Protein AF-A0ABD4UKA4-F1 (afdb_monomer_lite)

pLDDT: mean 78.28, std 13.48, range [38.0, 93.38]

Organism: NCBI:txid95486

Sequence (113 aa):
MNLVSMKLTPDEAKAEANEGTAMAAPEDQPAYPCGLSIYLDDEVLAKLGMTALPDVGAPLTLMARVEVCSKSQYENQKGTDTSLSLQITDMALAPETQSPEQRAAKFYANTTT

Radius of gyration: 17.59 Å; chains: 1; bounding box: 35×40×47 Å

Secondary structure (DSSP, 8-state):
------PPPHHHHHHHHHHSSS---TTSS-SS-TT------HHHHHHTT--SPPPTT--EEEEEEEEEEEEEEEEETTEEEEEEEEEEEEEEEEE--S-HHHHHHHHTTT---

Structure (mmCIF, N/CA/C/O backbone):
data_AF-A0ABD4UKA4-F1
#
_entry.id   AF-A0ABD4UKA4-F1
#
loop_
_atom_site.group_PDB
_atom_site.id
_atom_site.type_symbol
_atom_site.label_atom_id
_atom_site.label_alt_id
_atom_site.label_comp_id
_atom_site.label_asym_id
_atom_site.label_entity_id
_atom_site.label_seq_id
_atom_site.pdbx_PDB_ins_code
_atom_site.Cartn_x
_atom_site.Cartn_y
_atom_site.Cartn_z
_atom_site.occupancy
_atom_site.B_iso_or_equiv
_atom_site.auth_seq_id
_atom_site.auth_comp_id
_atom_site.auth_asym_id
_atom_site.auth_atom_id
_atom_site.pdbx_PDB_model_num
ATOM 1 N N . MET A 1 1 ? -10.726 11.163 -8.318 1.00 62.94 1 MET A N 1
ATOM 2 C CA . MET A 1 1 ? -10.049 11.199 -7.006 1.00 62.94 1 MET A CA 1
ATOM 3 C C . MET A 1 1 ? -8.606 11.554 -7.267 1.00 62.94 1 MET A C 1
ATOM 5 O O . MET A 1 1 ? -8.055 11.033 -8.232 1.00 62.94 1 MET A O 1
ATOM 9 N N . ASN A 1 2 ? -8.036 12.443 -6.464 1.00 78.31 2 ASN A N 1
ATOM 10 C CA . ASN A 1 2 ? -6.627 12.784 -6.577 1.00 78.31 2 ASN A CA 1
ATOM 11 C C . ASN A 1 2 ? -5.835 11.883 -5.636 1.00 78.31 2 ASN A C 1
ATOM 13 O O . ASN A 1 2 ? -6.310 11.547 -4.553 1.00 78.31 2 ASN A O 1
ATOM 17 N N . LEU A 1 3 ? -4.656 11.469 -6.074 1.00 82.25 3 LEU A N 1
ATOM 18 C CA . LEU A 1 3 ? -3.726 10.730 -5.245 1.00 82.25 3 LEU A CA 1
ATOM 19 C C . LEU A 1 3 ? -3.062 11.703 -4.265 1.00 82.25 3 LEU A C 1
ATOM 21 O O . LEU A 1 3 ? -2.805 12.859 -4.597 1.00 82.25 3 LEU A O 1
ATOM 25 N N . VAL A 1 4 ? -2.779 11.220 -3.062 1.00 82.88 4 VAL A N 1
ATOM 26 C CA . VAL A 1 4 ? -2.003 11.936 -2.045 1.00 82.88 4 VAL A CA 1
ATOM 27 C C . VAL A 1 4 ? -0.756 11.106 -1.771 1.00 82.88 4 VAL A C 1
ATOM 29 O O . VAL A 1 4 ? -0.840 9.885 -1.639 1.00 82.88 4 VAL A O 1
ATOM 32 N N . SER A 1 5 ? 0.409 11.752 -1.739 1.00 84.94 5 SER A N 1
ATOM 33 C CA . SER A 1 5 ? 1.666 11.077 -1.411 1.00 84.94 5 SER A CA 1
ATOM 34 C C . SER A 1 5 ? 1.682 10.713 0.071 1.00 84.94 5 SER A C 1
ATOM 36 O O . SER A 1 5 ? 1.594 11.601 0.909 1.00 84.94 5 SER A O 1
ATOM 38 N N . MET A 1 6 ? 1.848 9.427 0.381 1.00 86.69 6 MET A N 1
ATOM 39 C CA . MET A 1 6 ? 2.020 8.923 1.754 1.00 86.69 6 MET A CA 1
ATOM 40 C C . MET A 1 6 ? 3.497 8.858 2.175 1.00 86.69 6 MET A C 1
ATOM 42 O O . MET A 1 6 ? 3.848 8.139 3.104 1.00 86.69 6 MET A O 1
ATOM 46 N N . LYS A 1 7 ? 4.394 9.532 1.448 1.00 85.62 7 LYS A N 1
ATOM 47 C CA . LYS A 1 7 ? 5.822 9.561 1.782 1.00 85.62 7 LYS A CA 1
ATOM 48 C C . LYS A 1 7 ? 6.021 10.298 3.107 1.00 85.62 7 LYS A C 1
ATOM 50 O O . LYS A 1 7 ? 5.582 11.441 3.216 1.00 85.62 7 LYS A O 1
ATOM 55 N N . LEU A 1 8 ? 6.705 9.663 4.057 1.00 82.88 8 LEU A N 1
ATOM 56 C CA . LEU A 1 8 ? 6.998 10.259 5.360 1.00 82.88 8 LEU A CA 1
ATOM 57 C C . LEU A 1 8 ? 7.858 11.510 5.190 1.00 82.88 8 LEU A C 1
ATOM 59 O O . LEU A 1 8 ? 8.808 11.539 4.394 1.00 82.88 8 LEU A O 1
ATOM 63 N N . THR A 1 9 ? 7.543 12.544 5.964 1.00 82.44 9 THR A N 1
ATOM 64 C CA . THR A 1 9 ? 8.458 13.669 6.135 1.00 82.44 9 THR A CA 1
ATOM 65 C C . THR A 1 9 ? 9.658 13.251 6.995 1.00 82.44 9 THR A C 1
ATOM 67 O O . THR A 1 9 ? 9.586 12.273 7.744 1.00 82.44 9 THR A O 1
ATOM 70 N N . PRO A 1 10 ? 10.785 13.983 6.931 1.00 75.88 10 PRO A N 1
ATOM 71 C CA . PRO A 1 10 ? 11.962 13.677 7.746 1.00 75.88 10 PRO A CA 1
ATOM 72 C C . PRO A 1 10 ? 11.695 13.670 9.258 1.00 75.88 10 PRO A C 1
ATOM 74 O O . PRO A 1 10 ? 12.429 13.019 9.999 1.00 75.88 10 PRO A O 1
ATOM 77 N N . ASP A 1 11 ? 10.688 14.412 9.723 1.00 74.31 11 ASP A N 1
ATOM 78 C CA . ASP A 1 11 ? 10.309 14.479 11.135 1.00 74.31 11 ASP A CA 1
ATOM 79 C C . ASP A 1 11 ? 9.411 13.301 11.546 1.00 74.31 11 ASP A C 1
ATOM 81 O O . ASP A 1 11 ? 9.633 12.710 12.602 1.00 74.31 11 ASP A O 1
ATOM 85 N N . GLU A 1 12 ? 8.473 12.881 10.690 1.00 73.12 12 GLU A N 1
ATOM 86 C CA . GLU A 1 12 ? 7.626 11.699 10.930 1.00 73.12 12 GLU A CA 1
ATOM 87 C C . GLU A 1 12 ? 8.429 10.393 10.861 1.00 73.12 12 GLU A C 1
ATOM 89 O O . GLU A 1 12 ? 8.254 9.513 11.701 1.00 73.12 12 GLU A O 1
ATOM 94 N N . ALA A 1 13 ? 9.379 10.291 9.925 1.00 70.19 13 ALA A N 1
ATOM 95 C CA . ALA A 1 13 ? 10.266 9.132 9.811 1.00 70.19 13 ALA A CA 1
ATOM 96 C C . ALA A 1 13 ? 11.099 8.904 11.085 1.00 70.19 13 ALA A C 1
ATOM 98 O O . ALA A 1 13 ? 11.337 7.765 11.483 1.00 70.19 13 ALA A O 1
ATOM 99 N N . LYS A 1 14 ? 11.503 9.983 11.770 1.00 65.50 14 LYS A N 1
ATOM 100 C CA . LYS A 1 14 ? 12.214 9.897 13.056 1.00 65.50 14 LYS A CA 1
ATOM 101 C C . LYS A 1 14 ? 11.313 9.449 14.202 1.00 65.50 14 LYS A C 1
ATOM 103 O O . LYS A 1 14 ? 11.811 8.799 15.116 1.00 65.50 14 LYS A O 1
ATOM 108 N N . ALA A 1 15 ? 10.033 9.818 14.180 1.00 66.38 15 ALA A N 1
ATOM 109 C CA . ALA A 1 15 ? 9.073 9.390 15.191 1.00 66.38 15 ALA A CA 1
ATOM 110 C C . ALA A 1 15 ? 8.798 7.882 15.067 1.00 66.38 15 ALA A C 1
ATOM 112 O O . ALA A 1 15 ? 8.989 7.155 16.037 1.00 66.38 15 ALA A O 1
ATOM 113 N N . GLU A 1 16 ? 8.496 7.401 13.857 1.00 61.06 16 GLU A N 1
ATOM 114 C CA . GLU A 1 16 ? 8.246 5.977 13.577 1.00 61.06 16 GLU A CA 1
ATOM 115 C C . GLU A 1 16 ? 9.487 5.103 13.860 1.00 61.06 16 GLU A C 1
ATOM 117 O O . GLU A 1 16 ? 9.380 4.023 14.441 1.00 61.06 16 GLU A O 1
ATOM 122 N N . ALA A 1 17 ? 10.694 5.587 13.532 1.00 59.44 17 ALA A N 1
ATOM 123 C CA . ALA A 1 17 ? 11.949 4.877 13.807 1.00 59.44 17 ALA A CA 1
ATOM 124 C C . ALA A 1 17 ? 12.294 4.765 15.306 1.00 59.44 17 ALA A C 1
ATOM 126 O O . ALA A 1 17 ? 13.151 3.965 15.680 1.00 59.44 17 ALA A O 1
ATOM 127 N N . ASN A 1 18 ? 11.668 5.571 16.169 1.00 56.59 18 ASN A N 1
ATOM 128 C CA . ASN A 1 18 ? 11.906 5.553 17.613 1.00 56.59 18 ASN A CA 1
ATOM 129 C C . ASN A 1 18 ? 10.949 4.596 18.356 1.00 56.59 18 ASN A C 1
ATOM 131 O O . ASN A 1 18 ? 11.217 4.223 19.496 1.00 56.59 18 ASN A O 1
ATOM 135 N N . GLU A 1 19 ? 9.848 4.184 17.718 1.00 56.62 19 GLU A N 1
ATOM 136 C CA . GLU A 1 19 ? 8.804 3.339 18.320 1.00 56.62 19 GLU A CA 1
ATOM 137 C C . GLU A 1 19 ? 8.970 1.835 18.009 1.00 56.62 19 GLU A C 1
ATOM 139 O O . GLU A 1 19 ? 8.375 0.994 18.685 1.00 56.62 19 GLU A O 1
ATOM 144 N N . GLY A 1 20 ? 9.841 1.470 17.058 1.00 48.94 20 GLY A N 1
ATOM 145 C CA . GLY A 1 20 ? 10.195 0.089 16.705 1.00 48.94 20 GLY A CA 1
ATOM 146 C C . GLY A 1 20 ? 11.707 -0.151 16.760 1.00 48.94 20 GLY A C 1
ATOM 147 O O . GLY A 1 20 ? 12.499 0.657 16.298 1.00 48.94 20 GLY A O 1
ATOM 148 N N . THR A 1 21 ? 12.127 -1.261 17.362 1.00 45.25 21 THR A N 1
ATOM 149 C CA . THR A 1 21 ? 13.523 -1.611 17.682 1.00 45.25 21 THR A CA 1
ATOM 150 C C . THR A 1 21 ? 14.557 -1.469 16.549 1.00 45.25 21 THR A C 1
ATOM 152 O O . THR A 1 21 ? 14.346 -1.972 15.451 1.00 45.25 21 THR A O 1
ATOM 155 N N . ALA A 1 22 ? 15.742 -0.980 16.958 1.00 43.41 22 ALA A N 1
ATOM 156 C CA . ALA A 1 22 ? 17.046 -0.875 16.282 1.00 43.41 22 ALA A CA 1
ATOM 157 C C . ALA A 1 22 ? 17.244 0.343 15.359 1.00 43.41 22 ALA A C 1
ATOM 159 O O . ALA A 1 22 ? 16.531 0.534 14.384 1.00 43.41 22 ALA A O 1
ATOM 160 N N . MET A 1 23 ? 18.287 1.135 15.662 1.00 46.97 23 MET A N 1
ATOM 161 C CA . MET A 1 23 ? 18.855 2.172 14.790 1.00 46.97 23 MET A CA 1
ATOM 162 C C . MET A 1 23 ? 19.244 1.559 13.436 1.00 46.97 23 MET A C 1
ATOM 164 O O . MET A 1 23 ? 20.387 1.147 13.237 1.00 46.97 23 MET A O 1
ATOM 168 N N . ALA A 1 24 ? 18.297 1.496 12.506 1.00 47.59 24 ALA A N 1
ATOM 169 C CA . ALA A 1 24 ? 18.603 1.355 11.096 1.00 47.59 24 ALA A CA 1
ATOM 170 C C . ALA A 1 24 ? 19.356 2.616 10.651 1.00 47.59 24 ALA A C 1
ATOM 172 O O . ALA A 1 24 ? 19.044 3.729 11.095 1.00 47.59 24 ALA A O 1
ATOM 173 N N . ALA A 1 25 ? 20.376 2.448 9.807 1.00 51.50 25 ALA A N 1
ATOM 174 C CA . ALA A 1 25 ? 21.040 3.575 9.169 1.00 51.50 25 ALA A CA 1
ATOM 175 C C . ALA A 1 25 ? 19.977 4.473 8.498 1.00 51.50 25 ALA A C 1
ATOM 177 O O . ALA A 1 25 ? 18.943 3.964 8.068 1.00 51.50 25 ALA A O 1
ATOM 178 N N . PRO A 1 26 ? 20.194 5.795 8.377 1.00 54.72 26 PRO A N 1
ATOM 179 C CA . PRO A 1 26 ? 19.232 6.697 7.730 1.00 54.72 26 PRO A CA 1
ATOM 180 C C . PRO A 1 26 ? 18.864 6.277 6.293 1.00 54.72 26 PRO A C 1
ATOM 182 O O . PRO A 1 26 ? 17.851 6.720 5.765 1.00 54.72 26 PRO A O 1
ATOM 185 N N . GLU A 1 27 ? 19.675 5.414 5.679 1.00 56.75 27 GLU A N 1
ATOM 186 C CA . GLU A 1 27 ? 19.491 4.825 4.348 1.00 56.75 27 GLU A CA 1
ATOM 187 C C . GLU A 1 27 ? 18.486 3.652 4.333 1.00 56.75 27 GLU A C 1
ATOM 189 O O . GLU A 1 27 ? 17.902 3.372 3.292 1.00 56.75 27 GLU A O 1
ATOM 194 N N . ASP A 1 28 ? 18.259 3.008 5.483 1.00 59.03 28 ASP A N 1
ATOM 195 C CA . ASP A 1 28 ? 17.367 1.851 5.682 1.00 59.03 28 ASP A CA 1
ATOM 196 C C . ASP A 1 28 ? 16.043 2.228 6.372 1.00 59.03 28 ASP A C 1
ATOM 198 O O . ASP A 1 28 ? 15.221 1.364 6.687 1.00 59.03 28 ASP A O 1
ATOM 202 N N . GLN A 1 29 ? 15.806 3.519 6.633 1.00 65.81 29 GLN A N 1
ATOM 203 C CA . GLN A 1 29 ? 14.523 3.953 7.179 1.00 65.81 29 GLN A CA 1
ATOM 204 C C . GLN A 1 29 ? 13.421 3.835 6.115 1.00 65.81 29 GLN A C 1
ATOM 206 O O . GLN A 1 29 ? 13.603 4.290 4.980 1.00 65.81 29 GLN A O 1
ATOM 211 N N . PRO A 1 30 ? 12.258 3.253 6.459 1.00 72.12 30 PRO A N 1
ATOM 212 C CA . PRO A 1 30 ? 11.163 3.118 5.514 1.00 72.12 30 PRO A CA 1
ATOM 213 C C . PRO A 1 30 ? 10.686 4.505 5.073 1.00 72.12 30 PRO A C 1
ATOM 215 O O . PRO A 1 30 ? 10.352 5.359 5.887 1.00 72.12 30 PRO A O 1
ATOM 218 N N . ALA A 1 31 ? 10.639 4.741 3.761 1.00 82.12 31 ALA A N 1
ATOM 219 C CA . ALA A 1 31 ? 10.191 6.020 3.201 1.00 82.12 31 ALA A CA 1
ATOM 220 C C . ALA A 1 31 ? 8.667 6.244 3.318 1.00 82.12 31 ALA A C 1
ATOM 222 O O . ALA A 1 31 ? 8.173 7.328 3.001 1.00 82.12 31 ALA A O 1
ATOM 223 N N . TYR A 1 32 ? 7.925 5.216 3.725 1.00 86.00 32 TYR A N 1
ATOM 224 C CA . TYR A 1 32 ? 6.468 5.174 3.780 1.00 86.00 32 TYR A CA 1
ATOM 225 C C . TYR A 1 32 ? 6.021 4.490 5.081 1.00 86.00 32 TYR A C 1
ATOM 227 O O . TYR A 1 32 ? 6.753 3.623 5.563 1.00 86.00 32 TYR A O 1
ATOM 235 N N . PRO A 1 33 ? 4.829 4.818 5.615 1.00 84.12 33 PRO A N 1
ATOM 236 C CA . PRO A 1 33 ? 4.259 4.132 6.769 1.00 84.12 33 PRO A CA 1
ATOM 237 C C . PRO A 1 33 ? 4.208 2.611 6.607 1.00 84.12 33 PRO A C 1
ATOM 239 O O . PRO A 1 33 ? 4.022 2.076 5.504 1.00 84.12 33 PRO A O 1
ATOM 242 N N . CYS A 1 34 ? 4.305 1.912 7.735 1.00 80.56 34 CYS A N 1
ATOM 243 C CA . CYS A 1 34 ? 4.133 0.466 7.778 1.00 80.56 34 CYS A CA 1
ATOM 244 C C . CYS A 1 34 ? 2.754 0.050 7.226 1.00 80.56 34 CYS A C 1
ATOM 246 O O . CYS A 1 34 ? 1.741 0.703 7.468 1.00 80.56 34 CYS A O 1
ATOM 248 N N . GLY A 1 35 ? 2.707 -1.060 6.483 1.00 76.94 35 GLY A N 1
ATOM 249 C CA . GLY A 1 35 ? 1.459 -1.607 5.928 1.00 76.94 35 GLY A CA 1
ATOM 250 C C . GLY A 1 35 ? 1.049 -1.075 4.549 1.00 76.94 35 GLY A C 1
ATOM 251 O O . GLY A 1 35 ? 0.051 -1.540 4.007 1.00 76.94 35 GLY A O 1
ATOM 252 N N . LEU A 1 36 ? 1.820 -0.160 3.943 1.00 84.00 36 LEU A N 1
ATOM 253 C CA . LEU A 1 36 ? 1.604 0.280 2.553 1.00 84.00 36 LEU A CA 1
ATOM 254 C C . LEU A 1 36 ? 2.330 -0.582 1.507 1.00 84.00 36 LEU A C 1
ATOM 256 O O . LEU A 1 36 ? 2.043 -0.479 0.315 1.00 84.00 36 LEU A O 1
ATOM 260 N N . SER A 1 37 ? 3.268 -1.428 1.942 1.00 84.75 37 SER A N 1
ATOM 261 C CA . SER A 1 37 ? 3.929 -2.414 1.085 1.00 84.75 37 SER A CA 1
ATOM 262 C C . SER A 1 37 ? 3.147 -3.724 1.109 1.00 84.75 37 SER A C 1
ATOM 264 O O . SER A 1 37 ? 2.965 -4.317 2.173 1.00 84.75 37 SER A O 1
ATOM 266 N N . ILE A 1 38 ? 2.690 -4.170 -0.061 1.00 86.81 38 ILE A N 1
ATOM 267 C CA . ILE A 1 38 ? 1.995 -5.446 -0.237 1.00 86.81 38 ILE A CA 1
ATOM 268 C C . ILE A 1 38 ? 2.931 -6.451 -0.908 1.00 86.81 38 ILE A C 1
ATOM 270 O O . ILE A 1 38 ? 3.574 -6.145 -1.911 1.00 86.81 38 ILE A O 1
ATOM 274 N N . TYR A 1 39 ? 3.000 -7.658 -0.355 1.00 88.06 39 TYR A N 1
ATOM 275 C CA . TYR A 1 39 ? 3.691 -8.786 -0.969 1.00 88.06 39 TYR A CA 1
ATOM 276 C C . TYR A 1 39 ? 2.660 -9.656 -1.687 1.00 88.06 39 TYR A C 1
ATOM 278 O O . TYR A 1 39 ? 1.675 -10.069 -1.076 1.00 88.06 39 TYR A O 1
ATOM 286 N N . LEU A 1 40 ? 2.873 -9.901 -2.980 1.00 87.44 40 LEU A N 1
ATOM 287 C CA . LEU A 1 40 ? 2.029 -10.769 -3.796 1.00 87.44 40 LEU A CA 1
ATOM 288 C C . LEU A 1 40 ? 2.837 -12.019 -4.143 1.00 87.44 40 LEU A C 1
ATOM 290 O O . LEU A 1 40 ? 3.887 -11.913 -4.775 1.00 87.44 40 LEU A O 1
ATOM 294 N N . ASP A 1 41 ? 2.360 -13.178 -3.706 1.00 87.44 41 ASP A N 1
ATOM 295 C CA . ASP A 1 41 ? 2.934 -14.476 -4.050 1.00 87.44 41 ASP A CA 1
ATOM 296 C C . ASP A 1 41 ? 2.518 -14.938 -5.458 1.00 87.44 41 ASP A C 1
ATOM 298 O O . ASP A 1 41 ? 1.642 -14.352 -6.102 1.00 87.44 41 ASP A O 1
ATOM 302 N N . ASP A 1 42 ? 3.138 -16.024 -5.923 1.00 87.88 42 ASP A N 1
ATOM 303 C CA . ASP A 1 42 ? 2.909 -16.589 -7.253 1.00 87.88 42 ASP A CA 1
ATOM 304 C C . ASP A 1 42 ? 1.431 -16.937 -7.513 1.00 87.88 42 ASP A C 1
ATOM 306 O O . ASP A 1 42 ? 0.942 -16.760 -8.632 1.00 87.88 42 ASP A O 1
ATOM 310 N N . GLU A 1 43 ? 0.682 -17.391 -6.501 1.00 87.81 43 GLU A N 1
ATOM 311 C CA . GLU A 1 43 ? -0.734 -17.734 -6.666 1.00 87.81 43 GLU A CA 1
ATOM 312 C C . GLU A 1 43 ? -1.595 -16.482 -6.836 1.00 87.81 43 GLU A C 1
ATOM 314 O O . GLU A 1 43 ? -2.523 -16.459 -7.651 1.00 87.81 43 GLU A O 1
ATOM 319 N N . VAL A 1 44 ? -1.304 -15.428 -6.073 1.00 86.50 44 VAL A N 1
ATOM 320 C CA . VAL A 1 44 ? -2.009 -14.145 -6.178 1.00 86.50 44 VAL A CA 1
ATOM 321 C C . VAL A 1 44 ? -1.683 -13.454 -7.502 1.00 86.50 44 VAL A C 1
ATOM 323 O O . VAL A 1 44 ? -2.595 -12.965 -8.171 1.00 86.50 44 VAL A O 1
ATOM 326 N N . LEU A 1 45 ? -0.421 -13.475 -7.937 1.00 87.50 45 LEU A N 1
ATOM 327 C CA . LEU A 1 45 ? -0.012 -12.951 -9.243 1.00 87.50 45 LEU A CA 1
ATOM 328 C C . LEU A 1 45 ? -0.695 -13.703 -10.394 1.00 87.50 45 LEU A C 1
ATOM 330 O O . LEU A 1 45 ? -1.208 -13.073 -11.323 1.00 87.50 45 LEU A O 1
ATOM 334 N N . ALA A 1 46 ? -0.799 -15.032 -10.297 1.00 86.50 46 ALA A N 1
ATOM 335 C CA . ALA A 1 46 ? -1.533 -15.840 -11.266 1.00 86.50 46 ALA A CA 1
ATOM 336 C C . ALA A 1 46 ? -3.034 -15.495 -11.300 1.00 86.50 46 ALA A C 1
ATOM 338 O O . ALA A 1 46 ? -3.608 -15.376 -12.384 1.00 86.50 46 ALA A O 1
ATOM 339 N N . LYS A 1 47 ? -3.674 -15.264 -10.141 1.00 87.38 47 LYS A N 1
ATOM 340 C 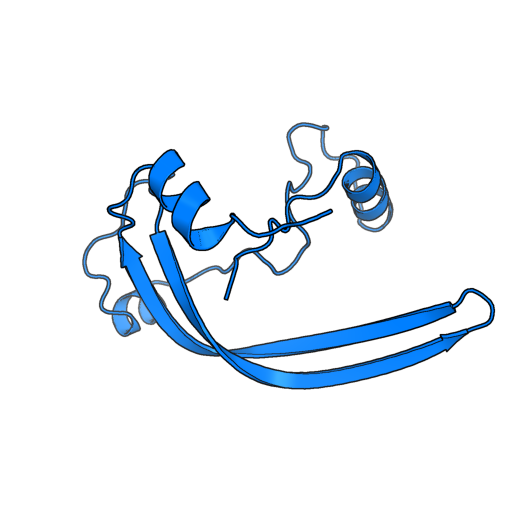CA . LYS A 1 47 ? -5.083 -14.815 -10.058 1.00 87.38 47 LYS A CA 1
ATOM 341 C C . LYS A 1 47 ? -5.300 -13.440 -10.687 1.00 87.38 47 LYS A C 1
ATOM 343 O O . LYS A 1 47 ? -6.343 -13.209 -11.292 1.00 87.38 47 LYS A O 1
ATOM 348 N N . LEU A 1 48 ? -4.317 -12.549 -10.574 1.00 86.19 48 LEU A N 1
ATOM 349 C CA . LEU A 1 48 ? -4.321 -11.235 -11.224 1.00 86.19 48 LEU A CA 1
ATOM 350 C C . LEU A 1 48 ? -4.052 -11.316 -12.736 1.00 86.19 48 LEU A C 1
ATOM 352 O O . LEU A 1 48 ? -4.096 -10.294 -13.419 1.00 86.19 48 LEU A O 1
ATOM 356 N N . GLY A 1 49 ? -3.786 -12.512 -13.271 1.00 83.81 49 GLY A N 1
ATOM 357 C CA . GLY A 1 49 ? -3.489 -12.723 -14.685 1.00 83.81 49 GLY A CA 1
ATOM 358 C C . GLY A 1 49 ? -2.099 -12.235 -15.091 1.00 83.81 49 GLY A C 1
ATOM 359 O O . GLY A 1 49 ? -1.848 -12.039 -16.281 1.00 83.81 49 GLY A O 1
ATOM 360 N N . MET A 1 50 ? -1.188 -12.029 -14.134 1.00 81.06 50 MET A N 1
ATOM 361 C CA . MET A 1 50 ? 0.190 -11.651 -14.434 1.00 81.06 50 MET A CA 1
ATOM 362 C C . MET A 1 50 ? 0.979 -12.877 -14.891 1.00 81.06 50 MET A C 1
ATOM 364 O O . MET A 1 50 ? 1.461 -13.670 -14.091 1.00 81.06 50 MET A O 1
ATOM 368 N N . THR A 1 51 ? 1.121 -13.022 -16.208 1.00 70.38 51 THR A N 1
ATOM 369 C CA . THR A 1 51 ? 1.944 -14.076 -16.824 1.00 70.38 51 THR A CA 1
ATOM 370 C C . THR A 1 51 ? 3.401 -13.658 -17.019 1.00 70.38 51 THR A C 1
ATOM 372 O O . THR A 1 51 ? 4.251 -14.506 -17.273 1.00 70.38 51 THR A O 1
ATOM 375 N N . ALA A 1 52 ? 3.689 -12.357 -16.943 1.00 78.56 52 ALA A N 1
ATOM 376 C CA . ALA A 1 52 ? 5.026 -11.791 -17.051 1.00 78.56 52 ALA A CA 1
ATOM 377 C C . ALA A 1 52 ? 5.264 -10.830 -15.885 1.00 78.56 52 ALA A C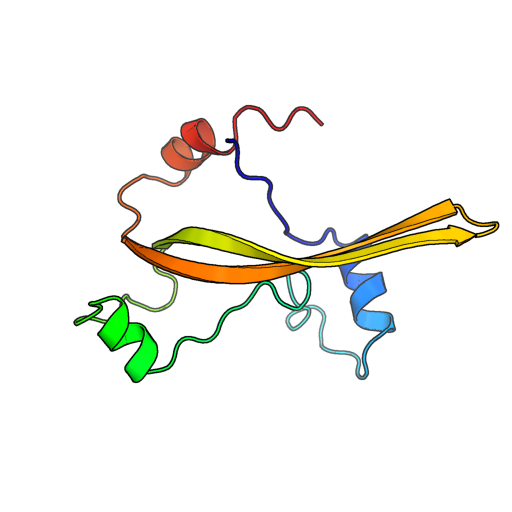 1
ATOM 379 O O . ALA A 1 52 ? 4.437 -9.953 -15.622 1.00 78.56 52 ALA A O 1
ATOM 380 N N . LEU A 1 53 ? 6.391 -11.009 -15.196 1.00 81.25 53 LEU A N 1
ATOM 381 C CA . LEU A 1 53 ? 6.801 -10.128 -14.112 1.00 81.25 53 LEU A CA 1
ATOM 382 C C . LEU A 1 53 ? 7.408 -8.847 -14.699 1.00 81.25 53 LEU A C 1
ATOM 384 O O . LEU A 1 53 ? 8.278 -8.940 -15.567 1.00 81.25 53 LEU A O 1
ATOM 388 N N . PRO A 1 54 ? 6.962 -7.663 -14.255 1.00 83.12 54 PRO A N 1
ATOM 389 C CA . PRO A 1 54 ? 7.604 -6.414 -14.628 1.00 83.12 54 PRO A CA 1
ATOM 390 C C . PRO A 1 54 ? 8.992 -6.303 -13.984 1.00 83.12 54 PRO A C 1
ATOM 392 O O . PRO A 1 54 ? 9.247 -6.880 -12.925 1.00 83.12 54 PRO A O 1
ATOM 395 N N . ASP A 1 55 ? 9.884 -5.543 -14.619 1.00 86.00 55 ASP A N 1
ATOM 396 C CA . ASP A 1 55 ? 11.229 -5.299 -14.100 1.00 86.00 55 ASP A CA 1
ATOM 397 C C . ASP A 1 55 ? 11.202 -4.598 -12.735 1.00 86.00 55 ASP A C 1
ATOM 399 O O . ASP A 1 55 ? 10.304 -3.812 -12.416 1.00 86.00 55 ASP A O 1
ATOM 403 N N . VAL A 1 56 ? 12.238 -4.840 -11.930 1.00 85.75 56 VAL A N 1
ATOM 404 C CA . VAL A 1 56 ? 12.400 -4.167 -10.638 1.00 85.75 56 VAL A CA 1
ATOM 405 C C . VAL A 1 56 ? 12.473 -2.654 -10.855 1.00 85.75 56 VAL A C 1
ATOM 407 O O . VAL A 1 56 ? 13.308 -2.156 -11.607 1.00 85.75 56 VAL A O 1
ATOM 410 N N . GLY A 1 57 ? 11.593 -1.922 -10.171 1.00 83.19 57 GLY A N 1
ATOM 411 C CA . GLY A 1 57 ? 11.480 -0.466 -10.286 1.00 83.19 57 GLY A CA 1
ATOM 412 C C . GLY A 1 57 ? 10.523 0.019 -11.380 1.00 83.19 57 GLY A C 1
ATOM 413 O O . GLY A 1 57 ? 10.314 1.227 -11.492 1.00 83.19 57 GLY A O 1
ATOM 414 N N . ALA A 1 58 ? 9.908 -0.879 -12.157 1.00 84.31 58 ALA A N 1
ATOM 415 C CA . ALA A 1 58 ? 8.894 -0.497 -13.132 1.00 84.31 58 ALA A CA 1
ATOM 416 C C . ALA A 1 58 ? 7.620 0.030 -12.435 1.00 84.31 58 ALA A C 1
ATOM 418 O O . ALA A 1 58 ? 7.112 -0.604 -11.506 1.00 84.31 58 ALA A O 1
ATOM 419 N N . PRO A 1 59 ? 7.071 1.177 -12.874 1.00 83.75 59 PRO A N 1
ATOM 420 C CA . PRO A 1 59 ? 5.845 1.711 -12.303 1.00 83.75 59 PRO A CA 1
ATOM 421 C C . PRO A 1 59 ? 4.617 0.910 -12.763 1.00 83.75 59 PRO A C 1
ATOM 423 O O . PRO A 1 59 ? 4.414 0.662 -13.954 1.00 83.75 59 PRO A O 1
ATOM 426 N N . LEU A 1 60 ? 3.762 0.556 -11.804 1.00 85.81 60 LEU A N 1
ATOM 427 C CA . LEU A 1 60 ? 2.450 -0.044 -12.033 1.00 85.81 60 LEU A CA 1
ATOM 428 C C . LEU A 1 60 ? 1.370 0.822 -11.391 1.00 85.81 60 LEU A C 1
ATOM 430 O O . LEU A 1 60 ? 1.572 1.411 -10.329 1.00 85.81 60 LEU A O 1
ATOM 434 N N . THR A 1 61 ? 0.191 0.833 -11.999 1.00 86.19 61 THR A N 1
ATOM 435 C CA . THR A 1 61 ? -1.017 1.368 -11.380 1.00 86.19 61 THR A CA 1
ATOM 436 C C . THR A 1 61 ? -1.789 0.225 -10.722 1.00 86.19 61 THR A C 1
ATOM 438 O O . THR A 1 61 ? -2.240 -0.700 -11.399 1.00 86.19 61 THR A O 1
ATOM 441 N N . LEU A 1 62 ? -1.961 0.304 -9.401 1.00 87.75 62 LEU A N 1
ATOM 442 C CA . LEU A 1 62 ? -2.836 -0.578 -8.629 1.00 87.75 62 LEU A CA 1
ATOM 443 C C . LEU A 1 62 ? -4.236 0.038 -8.544 1.00 87.75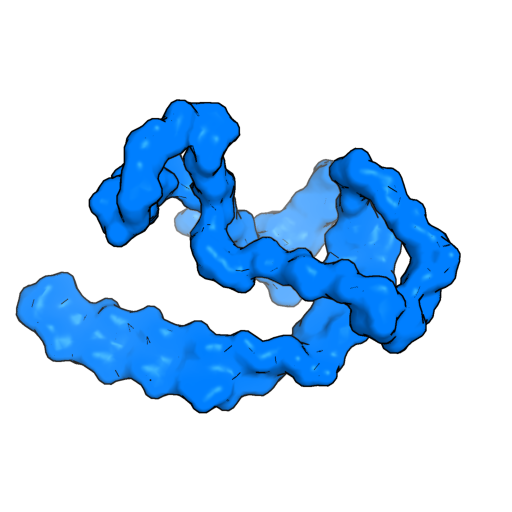 62 LEU A C 1
ATOM 445 O O . LEU A 1 62 ? -4.397 1.172 -8.091 1.00 87.75 62 LEU A O 1
ATOM 449 N N . MET A 1 63 ? -5.255 -0.724 -8.926 1.00 87.06 63 MET A N 1
ATOM 450 C CA . MET A 1 63 ? -6.652 -0.407 -8.641 1.00 87.06 63 MET A CA 1
ATOM 451 C C . MET A 1 63 ? -7.205 -1.460 -7.689 1.00 87.06 63 MET A C 1
ATOM 453 O O . MET A 1 63 ? -7.135 -2.650 -7.977 1.00 87.06 63 MET A O 1
ATOM 457 N N . ALA A 1 64 ? -7.755 -1.026 -6.558 1.00 89.50 64 ALA A N 1
ATOM 458 C CA . ALA A 1 64 ? -8.287 -1.924 -5.544 1.00 89.50 64 ALA A CA 1
ATOM 459 C C . ALA A 1 64 ? -9.661 -1.459 -5.054 1.00 89.50 64 ALA A C 1
ATOM 461 O O . ALA A 1 64 ? -9.894 -0.263 -4.863 1.00 89.50 64 ALA A O 1
ATOM 462 N N . ARG A 1 65 ? -10.561 -2.417 -4.824 1.00 88.62 65 ARG A N 1
ATOM 463 C CA . ARG A 1 65 ? -11.771 -2.228 -4.026 1.00 88.62 65 ARG A CA 1
ATOM 464 C C . ARG A 1 65 ? -11.476 -2.697 -2.610 1.00 88.62 65 ARG A C 1
ATOM 466 O O . ARG A 1 65 ? -10.900 -3.768 -2.419 1.00 88.62 65 ARG A O 1
ATOM 473 N N . VAL A 1 66 ? -11.868 -1.886 -1.635 1.00 90.75 66 VAL A N 1
ATOM 474 C CA . VAL A 1 66 ? -11.644 -2.169 -0.218 1.00 90.75 66 VAL A CA 1
ATOM 475 C C . VAL A 1 66 ? -12.950 -2.162 0.567 1.00 90.75 66 VAL A C 1
ATOM 477 O O . VAL A 1 66 ? -13.872 -1.413 0.241 1.00 90.75 66 VAL A O 1
ATOM 480 N N . GLU A 1 67 ? -13.002 -2.974 1.617 1.00 90.81 67 GLU A N 1
ATOM 481 C CA . GLU A 1 67 ? -14.051 -2.989 2.635 1.00 90.81 67 GLU A CA 1
ATOM 482 C C . GLU A 1 67 ? -13.477 -2.542 3.988 1.00 90.81 67 GLU A C 1
ATOM 484 O O . GLU A 1 67 ? -12.305 -2.772 4.287 1.00 90.81 67 GLU A O 1
ATOM 489 N N . VAL A 1 68 ? -14.288 -1.870 4.808 1.00 91.25 68 VAL A N 1
ATOM 490 C CA . VAL A 1 68 ? -13.887 -1.438 6.155 1.00 91.25 68 VAL A CA 1
ATOM 491 C C . VAL A 1 68 ? -14.040 -2.604 7.128 1.00 91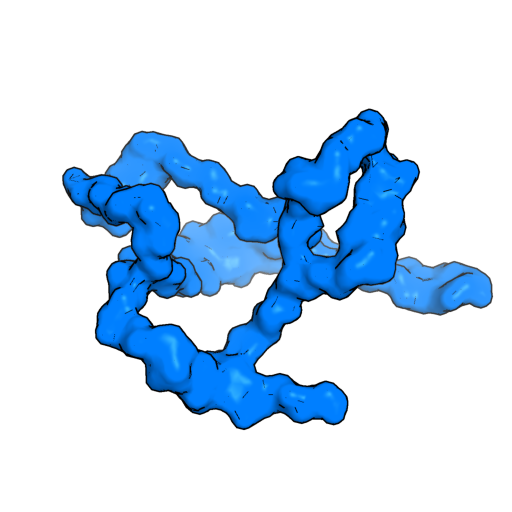.25 68 VAL A C 1
ATOM 493 O O . VAL A 1 68 ? -15.157 -3.036 7.393 1.00 91.25 68 VAL A O 1
ATOM 496 N N . CYS A 1 69 ? -12.934 -3.060 7.714 1.00 88.50 69 CYS A N 1
ATOM 497 C CA . CYS A 1 69 ? -12.938 -4.141 8.706 1.00 88.50 69 CYS A CA 1
ATOM 498 C C . CYS A 1 69 ? -13.160 -3.637 10.130 1.00 88.50 69 CYS A C 1
ATOM 500 O O . CYS A 1 69 ? -13.825 -4.286 10.933 1.00 88.50 69 CYS A O 1
ATOM 502 N N . SER A 1 70 ? -12.578 -2.489 10.472 1.00 88.25 70 SER A N 1
ATOM 503 C CA . SER A 1 70 ? -12.733 -1.894 11.795 1.00 88.25 70 SER A CA 1
ATOM 504 C C . SER A 1 70 ? -12.543 -0.386 11.732 1.00 88.25 70 SER A C 1
ATOM 506 O O . SER A 1 70 ? -11.819 0.143 10.886 1.00 88.25 70 SER A O 1
ATOM 508 N N . LYS A 1 71 ? -13.219 0.306 12.645 1.00 93.38 71 LYS A N 1
ATOM 509 C CA . LYS A 1 71 ? -13.081 1.739 12.880 1.00 93.38 71 LYS A CA 1
ATOM 510 C C . LYS A 1 71 ? -12.942 1.943 14.380 1.00 93.38 71 LYS A C 1
ATOM 512 O O . LYS A 1 71 ? -13.773 1.439 15.134 1.00 93.38 71 LYS A O 1
ATOM 517 N N . SER A 1 72 ? -11.939 2.706 14.792 1.00 90.44 72 SER A N 1
ATOM 518 C CA . SER A 1 72 ? -11.781 3.152 16.173 1.00 90.44 72 SER A CA 1
ATOM 519 C C . SER A 1 72 ? -11.652 4.666 16.208 1.00 90.44 72 SER A C 1
ATOM 521 O O . SER A 1 72 ? -11.029 5.271 15.336 1.00 90.44 72 SER A O 1
ATOM 523 N N . GLN A 1 73 ? -12.273 5.279 17.206 1.00 92.75 73 GLN A N 1
ATOM 524 C CA . GLN A 1 73 ? -12.100 6.688 17.513 1.00 92.75 73 GLN A CA 1
ATOM 525 C C . GLN A 1 73 ? -12.161 6.845 19.026 1.00 92.75 73 GLN A C 1
ATOM 527 O O . GLN A 1 73 ? -13.106 6.370 19.657 1.00 92.75 73 GLN A O 1
ATOM 532 N N . TYR A 1 74 ? -11.155 7.492 19.601 1.00 88.88 74 TYR A N 1
ATOM 533 C CA . TYR A 1 74 ? -11.102 7.754 21.032 1.00 88.88 74 TYR A CA 1
ATOM 534 C C . TYR A 1 74 ? -10.567 9.155 21.295 1.00 88.88 74 TYR A C 1
ATOM 536 O O . TYR A 1 74 ? -9.622 9.611 20.657 1.00 88.88 74 TYR A O 1
ATOM 544 N N . GLU A 1 75 ? -11.178 9.834 22.258 1.00 92.31 75 GLU A N 1
ATOM 545 C CA . GLU A 1 75 ? -10.783 11.169 22.682 1.00 92.31 75 GLU A CA 1
ATOM 546 C C . GLU A 1 75 ? -10.051 11.094 24.016 1.00 92.31 75 GLU A C 1
ATOM 548 O O . GLU A 1 75 ? -10.512 10.479 24.978 1.00 92.31 75 GLU A O 1
ATOM 553 N N . ASN A 1 76 ? -8.894 11.740 24.079 1.00 89.38 76 ASN A N 1
ATOM 554 C CA . ASN A 1 76 ? -8.101 11.877 25.287 1.00 89.38 76 ASN A CA 1
ATOM 555 C C . ASN A 1 76 ? -7.750 13.352 25.531 1.00 89.38 76 ASN A C 1
ATOM 557 O O . ASN A 1 76 ? -8.044 14.229 24.723 1.00 89.38 76 ASN A O 1
ATOM 561 N N . GLN A 1 77 ? -7.092 13.641 26.655 1.00 88.00 77 GLN A N 1
ATOM 562 C CA . GLN A 1 77 ? -6.721 15.014 27.032 1.00 88.00 77 GLN A CA 1
ATOM 563 C C . GLN A 1 77 ? -5.763 15.704 26.038 1.00 88.00 77 GLN A C 1
ATOM 565 O O . GLN A 1 77 ? -5.602 16.919 26.101 1.00 88.00 77 GLN A O 1
ATOM 570 N N . LYS A 1 78 ? -5.112 14.945 25.146 1.00 84.25 78 LYS A N 1
ATOM 571 C CA . LYS A 1 78 ? -4.221 15.434 24.085 1.00 84.25 78 LYS A CA 1
ATOM 572 C C . LYS A 1 78 ? -4.912 15.564 22.721 1.00 84.25 78 LYS A C 1
ATOM 574 O O . LYS A 1 78 ? -4.331 16.184 21.837 1.00 84.25 78 LYS A O 1
ATOM 579 N N . GLY A 1 79 ? -6.116 15.015 22.541 1.00 85.69 79 GLY A N 1
ATOM 580 C CA . GLY A 1 79 ? -6.881 15.118 21.298 1.00 85.69 79 GLY A CA 1
ATOM 581 C C . GLY A 1 79 ? -7.660 13.853 20.938 1.00 85.69 79 GLY A C 1
ATOM 582 O O . GLY A 1 79 ? -7.798 12.927 21.738 1.00 85.69 79 GLY A O 1
ATOM 583 N N . THR A 1 80 ? -8.176 13.835 19.711 1.00 88.38 80 THR A N 1
ATOM 584 C CA . THR A 1 80 ? -8.921 12.713 19.130 1.00 88.38 80 THR A CA 1
ATOM 585 C C . THR A 1 80 ? -7.986 11.852 18.286 1.00 88.38 80 THR A C 1
ATOM 587 O O . THR A 1 80 ? -7.406 12.341 17.321 1.00 88.38 80 THR A O 1
ATOM 590 N N . ASP A 1 81 ? -7.879 10.568 18.618 1.00 86.69 81 ASP A N 1
ATOM 591 C CA . ASP A 1 81 ? -7.213 9.565 17.788 1.00 86.69 81 ASP A CA 1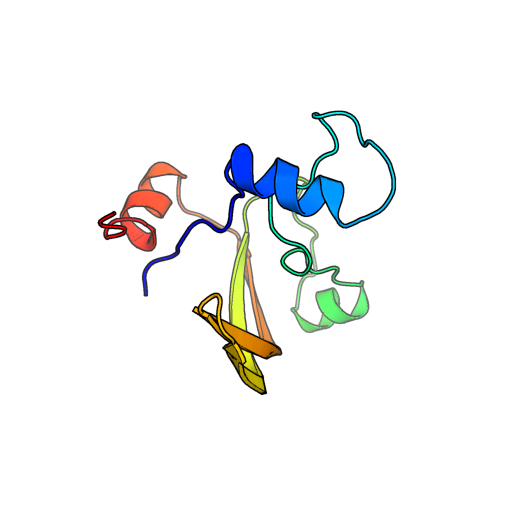
ATOM 592 C C . ASP A 1 81 ? -8.255 8.822 16.944 1.00 86.69 81 ASP A C 1
ATOM 594 O O . ASP A 1 81 ? -9.358 8.533 17.419 1.00 86.69 81 ASP A O 1
ATOM 598 N N . THR A 1 82 ? -7.951 8.563 15.673 1.00 89.88 82 THR A N 1
ATOM 599 C CA . THR A 1 82 ? -8.851 7.851 14.757 1.00 89.88 82 THR A CA 1
ATOM 600 C C . THR A 1 82 ? -8.060 6.860 13.920 1.00 89.88 82 THR A C 1
ATOM 602 O O . THR A 1 82 ? -7.085 7.231 13.274 1.00 89.88 82 THR A O 1
ATOM 605 N N . SER A 1 83 ? -8.529 5.615 13.866 1.00 87.81 83 SER A N 1
ATOM 606 C CA . SER A 1 83 ? -7.940 4.566 13.038 1.00 87.81 83 SER A CA 1
ATOM 607 C C . SER A 1 83 ? -9.001 3.807 12.244 1.00 87.81 83 SER A C 1
ATOM 609 O O . SER A 1 83 ? -10.158 3.658 12.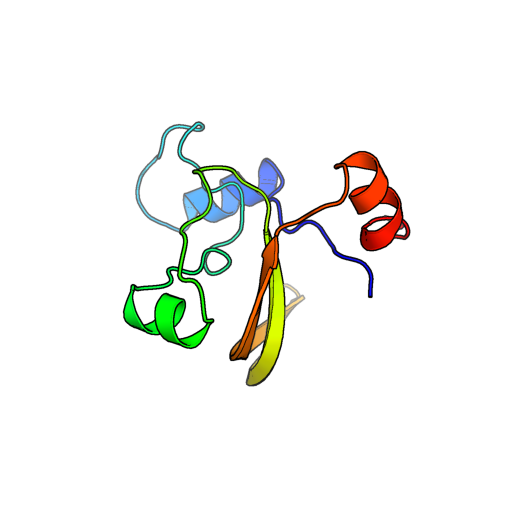656 1.00 87.81 83 SER A O 1
ATOM 611 N N . LEU A 1 84 ? -8.599 3.347 11.059 1.00 89.69 84 LEU A N 1
ATOM 612 C CA . LEU A 1 84 ? -9.441 2.622 10.116 1.00 89.69 84 LEU A CA 1
ATOM 613 C C . LEU A 1 84 ? -8.649 1.442 9.553 1.00 89.69 84 LEU A C 1
ATOM 615 O O . LEU A 1 84 ? -7.563 1.637 9.016 1.00 89.69 84 LEU A O 1
ATOM 619 N N . SER A 1 85 ? -9.201 0.233 9.645 1.00 87.62 85 SER A N 1
ATOM 620 C CA . SER A 1 85 ? -8.639 -0.951 8.986 1.00 87.62 85 SER A CA 1
ATOM 621 C C . SER A 1 85 ? -9.419 -1.253 7.713 1.00 87.62 85 SER A C 1
ATOM 623 O O . SER A 1 85 ? -10.648 -1.355 7.749 1.00 87.62 85 SER A O 1
ATOM 625 N N . LEU A 1 86 ? -8.705 -1.414 6.601 1.00 90.81 86 LEU A N 1
ATOM 626 C CA . LEU A 1 86 ? -9.269 -1.678 5.279 1.00 90.81 86 LEU A CA 1
ATOM 627 C C . LEU A 1 86 ? -8.776 -3.033 4.759 1.00 90.81 86 LEU A C 1
ATOM 629 O O . LEU A 1 86 ? -7.579 -3.304 4.800 1.00 90.81 86 LEU A O 1
ATOM 633 N N . GLN A 1 87 ? -9.682 -3.855 4.234 1.00 92.00 87 GLN A N 1
ATOM 634 C CA . GLN A 1 87 ? -9.361 -5.103 3.540 1.00 92.00 87 GLN A CA 1
ATOM 635 C C . GLN A 1 87 ? -9.557 -4.925 2.041 1.00 92.00 87 GLN A C 1
ATOM 637 O O . GLN A 1 87 ? -10.637 -4.547 1.598 1.00 92.00 87 GLN A O 1
ATOM 642 N N . ILE A 1 88 ? -8.536 -5.250 1.252 1.00 91.62 88 ILE A N 1
ATOM 643 C CA . ILE A 1 88 ? -8.655 -5.318 -0.207 1.00 91.62 88 ILE A CA 1
ATOM 644 C C . ILE A 1 88 ? -9.452 -6.575 -0.572 1.00 91.62 88 ILE A C 1
ATOM 646 O O . ILE A 1 88 ? -9.059 -7.678 -0.189 1.00 91.62 88 ILE A O 1
ATOM 650 N N . THR A 1 89 ? -10.565 -6.407 -1.288 1.00 89.69 89 THR A N 1
ATOM 651 C CA . THR A 1 89 ? -11.445 -7.501 -1.739 1.00 89.69 89 THR A CA 1
ATOM 652 C C . THR A 1 89 ? -11.243 -7.829 -3.209 1.00 89.69 89 THR A C 1
ATOM 654 O O . THR A 1 89 ? -11.256 -8.994 -3.593 1.00 89.69 89 THR A O 1
ATOM 657 N N . ASP A 1 90 ? -11.021 -6.801 -4.026 1.00 89.50 90 ASP A N 1
ATOM 658 C CA . ASP A 1 90 ? -10.815 -6.916 -5.465 1.00 89.50 90 ASP A CA 1
ATOM 659 C C . ASP A 1 90 ? -9.608 -6.067 -5.852 1.00 89.50 90 ASP A C 1
ATOM 661 O O . ASP A 1 90 ? -9.448 -4.948 -5.359 1.00 89.50 90 ASP A O 1
ATOM 665 N N . MET A 1 91 ? -8.758 -6.582 -6.735 1.00 90.62 91 MET A N 1
ATOM 666 C CA . MET A 1 91 ? -7.500 -5.946 -7.117 1.00 90.62 91 MET A CA 1
ATOM 667 C C . MET A 1 91 ? -7.240 -6.120 -8.615 1.00 90.62 91 MET A C 1
ATOM 669 O O . MET A 1 91 ? -7.532 -7.167 -9.186 1.00 90.62 91 MET A O 1
ATOM 673 N N . ALA A 1 92 ? -6.665 -5.094 -9.236 1.00 88.00 92 ALA A N 1
ATOM 674 C CA . ALA A 1 92 ? -6.143 -5.118 -10.593 1.00 88.00 92 ALA A CA 1
ATOM 675 C C . ALA A 1 92 ? -4.810 -4.357 -10.659 1.00 88.00 92 ALA A C 1
ATOM 677 O O . ALA A 1 92 ? -4.651 -3.303 -10.038 1.00 88.00 92 ALA A O 1
ATOM 678 N N . LEU A 1 93 ? -3.871 -4.885 -11.443 1.00 86.88 93 LEU A N 1
ATOM 679 C CA . LEU A 1 93 ? -2.583 -4.260 -11.737 1.00 86.88 93 LEU A CA 1
ATOM 680 C C . LEU A 1 93 ? -2.505 -3.947 -13.228 1.00 86.88 93 LEU A C 1
ATOM 682 O O . LEU A 1 93 ? -2.775 -4.812 -14.060 1.00 86.88 93 LEU A O 1
ATOM 686 N N . ALA A 1 94 ? -2.115 -2.721 -13.564 1.00 83.88 94 ALA A N 1
ATOM 687 C CA . ALA A 1 94 ? -1.898 -2.298 -14.941 1.00 83.88 94 ALA A CA 1
ATOM 688 C C . ALA A 1 94 ? -0.510 -1.658 -15.099 1.00 83.88 94 ALA A C 1
ATOM 690 O O . ALA A 1 94 ? -0.077 -0.928 -14.202 1.00 83.88 94 ALA A O 1
ATOM 691 N N . PRO A 1 95 ? 0.192 -1.893 -16.224 1.00 81.31 95 PRO A N 1
ATOM 692 C CA . PRO A 1 95 ? 1.430 -1.186 -16.516 1.00 81.31 95 PRO A CA 1
ATOM 693 C C . PRO A 1 95 ? 1.159 0.311 -16.655 1.00 81.31 95 PRO A C 1
ATOM 695 O O . PRO A 1 95 ? 0.182 0.724 -17.286 1.00 81.31 95 PRO A O 1
ATOM 698 N N . GLU A 1 96 ? 2.028 1.134 -16.075 1.00 77.25 96 GLU A N 1
ATOM 699 C CA . GLU A 1 96 ? 1.880 2.576 -16.180 1.00 77.25 96 GLU A CA 1
ATOM 700 C C . GLU A 1 96 ? 2.473 3.080 -17.500 1.00 77.25 96 GLU A C 1
ATOM 702 O O . GLU A 1 96 ? 3.681 3.063 -17.718 1.00 77.25 96 GLU A O 1
ATOM 707 N N . THR A 1 97 ? 1.608 3.536 -18.405 1.00 75.50 97 THR A N 1
ATOM 708 C CA . THR A 1 97 ? 2.008 3.988 -19.749 1.00 75.50 97 THR A CA 1
ATOM 709 C C . THR A 1 97 ? 2.226 5.500 -19.842 1.00 75.50 97 THR A C 1
ATOM 711 O O . THR A 1 97 ? 2.478 6.021 -20.927 1.00 75.50 97 THR A O 1
ATOM 714 N N . GLN A 1 98 ? 2.047 6.232 -18.741 1.00 74.44 98 GLN A N 1
ATOM 715 C CA . GLN A 1 98 ? 2.093 7.695 -18.710 1.00 74.44 98 GLN A CA 1
ATOM 716 C C . GLN A 1 98 ? 3.443 8.174 -18.172 1.00 74.44 98 GLN A C 1
ATOM 718 O O . GLN A 1 98 ? 3.982 7.579 -17.242 1.00 74.44 98 GLN A O 1
ATOM 723 N N . SER A 1 99 ? 3.981 9.274 -18.713 1.00 77.25 99 SER A N 1
ATOM 724 C CA . SER A 1 99 ? 5.208 9.856 -18.160 1.00 77.25 99 SER A CA 1
ATOM 725 C C . SER A 1 99 ? 4.966 10.405 -16.741 1.00 77.25 99 SER A C 1
ATOM 727 O O . SER A 1 99 ? 3.830 10.771 -16.410 1.00 77.25 99 SER A O 1
ATOM 729 N N . PRO A 1 100 ? 6.007 10.522 -15.893 1.00 75.81 100 PRO A N 1
ATOM 730 C CA . PRO A 1 100 ? 5.861 11.021 -14.522 1.00 75.81 100 PRO A CA 1
ATOM 731 C C . PRO A 1 100 ? 5.163 12.386 -14.438 1.00 75.81 100 PRO A C 1
ATOM 733 O O . PRO A 1 100 ? 4.337 12.609 -13.553 1.00 75.81 100 PRO A O 1
ATOM 736 N N . GLU A 1 101 ? 5.446 13.274 -15.391 1.00 76.00 101 GLU A N 1
ATOM 737 C CA . GLU A 1 101 ? 4.867 14.619 -15.483 1.00 76.00 101 GLU A CA 1
ATOM 738 C C . GLU A 1 101 ? 3.373 14.572 -15.840 1.00 76.00 101 GLU A C 1
ATOM 740 O O . GLU A 1 101 ? 2.549 15.232 -15.204 1.00 76.00 101 GLU A O 1
ATOM 745 N N . GLN A 1 102 ? 2.999 13.730 -16.811 1.00 77.12 102 GLN A N 1
ATOM 746 C CA . GLN A 1 102 ? 1.607 13.531 -17.230 1.00 77.12 102 GLN A CA 1
ATOM 747 C C . GLN A 1 102 ? 0.772 12.876 -16.128 1.00 77.12 102 GLN A C 1
ATOM 749 O O . GLN A 1 102 ? -0.380 13.253 -15.904 1.00 77.12 102 GLN A O 1
ATOM 754 N N . ARG A 1 103 ? 1.357 11.905 -15.419 1.00 74.94 103 ARG A N 1
ATOM 755 C CA . ARG A 1 103 ? 0.751 11.282 -14.242 1.00 74.94 103 ARG A CA 1
ATOM 756 C C . ARG A 1 103 ? 0.517 12.322 -13.158 1.00 74.94 103 ARG A C 1
ATOM 758 O O . ARG A 1 103 ? -0.580 12.389 -12.608 1.00 74.94 103 ARG A O 1
ATOM 765 N N . ALA A 1 104 ? 1.512 13.161 -12.880 1.00 75.75 104 ALA A N 1
ATOM 766 C CA . ALA A 1 104 ? 1.388 14.135 -11.813 1.00 75.75 104 ALA A CA 1
ATOM 767 C C . ALA A 1 104 ? 0.319 15.191 -12.079 1.00 75.75 104 ALA A C 1
ATOM 769 O O . ALA A 1 104 ? -0.510 15.453 -11.206 1.00 75.75 104 ALA A O 1
ATOM 770 N N . ALA A 1 105 ? 0.251 15.695 -13.309 1.00 77.19 105 ALA A N 1
ATOM 771 C CA . ALA A 1 105 ? -0.807 16.604 -13.731 1.00 77.19 105 ALA A CA 1
ATOM 772 C C . ALA A 1 105 ? -2.211 15.971 -13.666 1.00 77.19 105 ALA A C 1
ATOM 774 O O . ALA A 1 105 ? -3.189 16.660 -13.398 1.00 77.19 105 ALA A O 1
ATOM 775 N N . LYS A 1 106 ? -2.340 14.661 -13.905 1.00 75.31 106 LYS A N 1
ATOM 776 C CA . LYS A 1 106 ? -3.644 13.982 -13.931 1.00 75.31 106 LYS A CA 1
ATOM 777 C C . LYS A 1 106 ? -4.122 13.532 -12.551 1.00 75.31 106 LYS A C 1
ATOM 779 O O . LYS A 1 106 ? -5.316 13.595 -12.273 1.00 75.31 106 LYS A O 1
ATOM 784 N N . PHE A 1 107 ? -3.208 13.054 -11.710 1.00 76.19 107 PHE A N 1
ATOM 785 C CA . PHE A 1 107 ? -3.549 12.398 -10.450 1.00 76.19 107 PHE A CA 1
ATOM 786 C C . PHE A 1 107 ? -3.232 13.237 -9.207 1.00 76.19 107 PHE A C 1
ATOM 788 O O . PHE A 1 107 ? -3.945 13.086 -8.222 1.00 76.19 107 PHE A O 1
ATOM 795 N N . TYR A 1 108 ? -2.237 14.133 -9.229 1.00 78.00 108 TYR A N 1
ATOM 796 C CA . TYR A 1 108 ? -1.827 14.918 -8.048 1.00 78.00 108 TYR A CA 1
ATOM 797 C C . TYR A 1 108 ? -2.260 16.400 -8.095 1.00 78.00 108 TYR A C 1
ATOM 799 O O . TYR A 1 108 ? -2.157 17.095 -7.091 1.00 78.00 108 TYR A O 1
ATOM 807 N N . ALA A 1 109 ? -2.800 16.907 -9.211 1.00 64.31 109 ALA A N 1
ATOM 808 C CA . ALA A 1 109 ? -2.971 18.348 -9.485 1.00 64.31 109 ALA A CA 1
ATOM 809 C C . ALA A 1 109 ? -3.984 19.152 -8.631 1.00 64.31 109 ALA A C 1
ATOM 811 O O . ALA A 1 109 ? -4.339 20.262 -9.008 1.00 64.31 109 ALA A O 1
ATOM 812 N N . ASN A 1 110 ? -4.453 18.644 -7.489 1.00 52.44 110 ASN A N 1
ATOM 813 C CA . ASN A 1 110 ? -5.321 19.411 -6.577 1.00 52.44 110 ASN A CA 1
ATOM 814 C C . ASN A 1 110 ? -4.970 19.196 -5.097 1.00 52.44 110 ASN A C 1
ATOM 816 O O . ASN A 1 110 ? -5.820 19.386 -4.227 1.00 52.44 110 ASN A O 1
ATOM 820 N N . THR A 1 111 ? -3.734 18.782 -4.793 1.00 48.06 111 THR A N 1
ATOM 821 C CA . THR A 1 111 ? -3.211 18.834 -3.422 1.00 48.06 111 THR A CA 1
ATOM 822 C C . THR A 1 111 ? -2.911 20.292 -3.074 1.00 48.06 111 THR A C 1
ATOM 824 O O . THR A 1 111 ? -1.764 20.733 -3.099 1.00 48.06 111 THR A O 1
ATOM 827 N N . THR A 1 112 ? -3.968 21.069 -2.842 1.00 38.31 112 THR A N 1
ATOM 828 C CA . THR A 1 112 ? -3.876 22.347 -2.136 1.00 38.31 112 THR A CA 1
ATOM 829 C C . THR A 1 112 ? -3.464 22.003 -0.711 1.00 38.31 112 THR A C 1
ATOM 831 O O . THR A 1 112 ? -4.229 21.345 -0.005 1.00 38.31 112 THR A O 1
ATOM 834 N N . THR A 1 113 ? -2.229 22.345 -0.354 1.00 38.00 113 THR A N 1
ATOM 835 C CA . THR A 1 113 ? -1.789 22.438 1.040 1.00 38.00 113 THR A CA 1
ATOM 836 C C . THR A 1 113 ? -2.641 23.459 1.781 1.00 38.00 113 THR A C 1
ATOM 838 O O . THR A 1 113 ? -2.960 24.503 1.162 1.00 38.00 113 THR A O 1
#

InterPro domains:
  IPR049302 Major coat protein-like [PF21628] (5-105)

Foldseek 3Di:
DADDDQFDDPVRLVVVCVVDDDDDDPVPRDRGDPPPDDDADPVNCVVLVNPDDDDVPFDKDKDFDKDWPDWDWDADPVGIDIDTDIDTDDIHIGGDPDDPVRCCVVRVVPPPD